Protein AF-A0A531MQ61-F1 (afdb_monomer_lite)

pLDDT: mean 94.18, std 4.3, range [74.0, 97.88]

Structure (mmCIF, N/CA/C/O backbone):
data_AF-A0A531MQ61-F1
#
_entry.id   AF-A0A531MQ61-F1
#
loop_
_atom_site.group_PDB
_atom_site.id
_atom_site.type_symbol
_atom_site.label_atom_id
_atom_site.label_alt_id
_atom_site.label_comp_id
_atom_site.label_asym_id
_atom_site.label_entity_id
_atom_site.label_seq_id
_atom_site.pdbx_PDB_ins_code
_atom_site.Cartn_x
_atom_site.Cartn_y
_atom_site.Cartn_z
_atom_site.occupancy
_atom_site.B_iso_or_equiv
_atom_site.auth_seq_id
_atom_site.auth_comp_id
_atom_site.auth_asym_id
_atom_site.auth_atom_id
_atom_site.pdbx_PDB_model_num
ATOM 1 N N . LYS A 1 1 ? -0.588 10.096 -3.934 1.00 89.38 1 LYS A N 1
ATOM 2 C CA . LYS A 1 1 ? 0.754 10.716 -4.116 1.00 89.38 1 LYS A CA 1
ATOM 3 C C . LYS A 1 1 ? 1.469 9.990 -5.247 1.00 89.38 1 LYS A C 1
ATOM 5 O O . LYS A 1 1 ? 1.222 8.804 -5.401 1.00 89.38 1 LYS A O 1
ATOM 10 N N . ALA A 1 2 ? 2.329 10.649 -6.016 1.00 93.94 2 ALA A N 1
ATOM 11 C CA . ALA A 1 2 ? 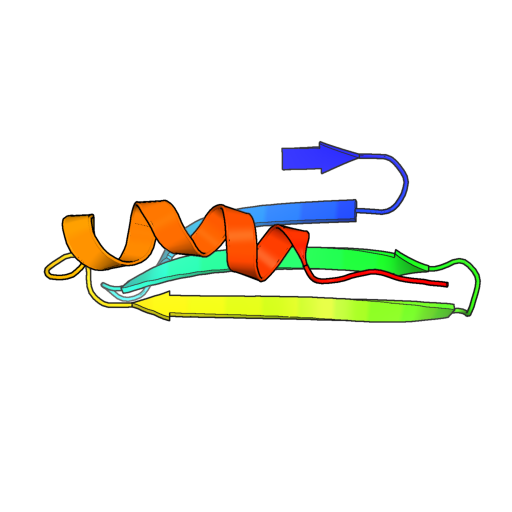3.082 9.991 -7.084 1.00 93.94 2 ALA A CA 1
ATOM 12 C C . ALA A 1 2 ? 4.456 10.643 -7.281 1.00 93.94 2 ALA A C 1
ATOM 14 O O . ALA A 1 2 ? 4.670 11.773 -6.842 1.00 93.94 2 ALA A O 1
ATOM 15 N N . GLY A 1 3 ? 5.358 9.914 -7.935 1.00 92.25 3 GLY A N 1
ATOM 16 C CA . GLY A 1 3 ? 6.661 10.369 -8.406 1.00 92.25 3 GLY A CA 1
ATOM 17 C C . GLY A 1 3 ? 7.008 9.710 -9.743 1.00 92.25 3 GLY A C 1
ATOM 18 O O . GLY A 1 3 ? 6.170 9.038 -10.335 1.00 92.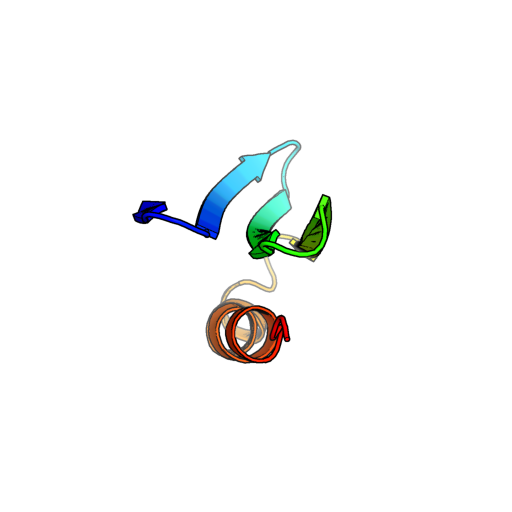25 3 GLY A O 1
ATOM 19 N N . LYS A 1 4 ? 8.248 9.899 -10.211 1.00 91.75 4 LYS A N 1
ATOM 20 C CA . LYS A 1 4 ? 8.699 9.456 -11.544 1.00 91.75 4 LYS A CA 1
ATOM 21 C C . LYS A 1 4 ? 8.388 7.982 -11.841 1.00 91.75 4 LYS A C 1
ATOM 23 O O . LYS A 1 4 ? 7.801 7.687 -12.871 1.00 91.75 4 LYS A O 1
ATOM 28 N N . ASP A 1 5 ? 8.734 7.098 -10.907 1.00 92.31 5 ASP A N 1
ATOM 29 C CA . ASP A 1 5 ? 8.666 5.642 -11.090 1.00 92.31 5 ASP A CA 1
ATOM 30 C C . ASP A 1 5 ? 7.797 4.967 -10.008 1.00 92.31 5 ASP A C 1
ATOM 32 O O . ASP A 1 5 ? 7.937 3.778 -9.719 1.00 92.31 5 ASP A O 1
ATOM 36 N N . TRP A 1 6 ? 6.901 5.722 -9.357 1.00 94.56 6 TRP A N 1
ATOM 37 C CA . TRP A 1 6 ? 6.019 5.173 -8.324 1.00 94.56 6 TRP A CA 1
ATOM 38 C C . TRP A 1 6 ? 4.720 5.960 -8.138 1.00 94.56 6 TRP A C 1
ATOM 40 O O . TRP A 1 6 ? 4.659 7.172 -8.343 1.00 94.56 6 TRP A O 1
ATOM 50 N N . ALA A 1 7 ? 3.685 5.277 -7.653 1.00 96.44 7 ALA A N 1
ATOM 51 C CA . ALA A 1 7 ? 2.423 5.886 -7.249 1.00 96.44 7 ALA A CA 1
ATOM 52 C C . ALA A 1 7 ? 1.885 5.252 -5.963 1.00 96.44 7 ALA A C 1
ATOM 54 O O . ALA A 1 7 ? 2.080 4.067 -5.708 1.00 96.44 7 ALA A O 1
ATOM 55 N N . VAL A 1 8 ? 1.199 6.057 -5.155 1.00 96.50 8 VAL A N 1
ATOM 56 C CA . VAL A 1 8 ? 0.461 5.635 -3.962 1.00 96.50 8 VAL A CA 1
ATOM 57 C C . VAL A 1 8 ? -0.961 6.173 -4.032 1.00 96.50 8 VAL A C 1
ATOM 59 O O . VAL A 1 8 ? -1.158 7.392 -4.132 1.00 96.50 8 VAL A O 1
ATOM 62 N N . LEU A 1 9 ? -1.935 5.281 -3.891 1.00 96.81 9 LEU A N 1
ATOM 63 C CA . LEU A 1 9 ? -3.343 5.601 -3.694 1.00 96.81 9 LEU A CA 1
ATOM 64 C C . LEU A 1 9 ? -3.781 5.071 -2.330 1.00 96.81 9 LEU A C 1
ATOM 66 O O . LEU A 1 9 ? -3.454 3.952 -1.958 1.00 96.81 9 LEU A O 1
ATOM 70 N N . SER A 1 10 ? -4.509 5.873 -1.568 1.00 95.81 10 SER A N 1
ATOM 71 C CA . SER A 1 10 ? -5.022 5.457 -0.267 1.00 95.81 10 SER A CA 1
ATOM 72 C C . SER A 1 10 ? -6.320 6.179 0.031 1.00 95.81 10 SER A C 1
ATOM 74 O O . SER A 1 10 ? -6.503 7.316 -0.407 1.00 95.81 10 SER A O 1
ATOM 76 N N . GLY A 1 11 ? -7.184 5.565 0.825 1.00 96.06 11 GLY A N 1
ATOM 77 C CA . GLY A 1 11 ? -8.441 6.177 1.226 1.00 96.06 11 GLY A CA 1
ATOM 78 C C . GLY A 1 11 ? -9.368 5.178 1.892 1.00 96.06 11 GLY A C 1
ATOM 79 O O . GLY A 1 11 ? -8.922 4.172 2.440 1.00 96.06 11 GLY A O 1
ATOM 80 N N . VAL A 1 12 ? -10.664 5.465 1.824 1.00 96.94 12 VAL A N 1
ATOM 81 C CA . VAL A 1 12 ? -11.721 4.550 2.255 1.00 96.94 12 VAL A CA 1
ATOM 82 C C . VAL A 1 12 ? -12.523 4.141 1.027 1.00 96.94 12 VAL A C 1
ATOM 84 O O . VAL A 1 12 ? -12.946 5.000 0.255 1.00 96.94 12 VAL A O 1
ATOM 87 N N . LYS A 1 13 ? -12.710 2.837 0.834 1.00 96.25 13 LYS A N 1
ATOM 88 C CA . LYS A 1 13 ? -13.498 2.256 -0.254 1.00 96.25 13 LYS A CA 1
ATOM 89 C C . LYS A 1 13 ? -14.255 1.046 0.284 1.00 96.25 13 LYS A C 1
AT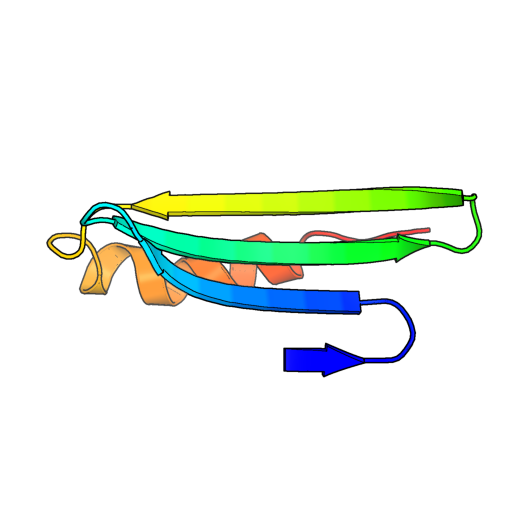OM 91 O O . LYS A 1 13 ? -13.675 0.242 1.008 1.00 96.25 13 LYS A O 1
ATOM 96 N N . ASP A 1 14 ? -15.544 0.948 -0.033 1.00 95.69 14 ASP A N 1
ATOM 97 C CA . ASP A 1 14 ? -16.405 -0.176 0.365 1.00 95.69 14 ASP A CA 1
ATOM 98 C C . ASP A 1 14 ? -16.349 -0.473 1.880 1.00 95.69 14 ASP A C 1
ATOM 100 O O . ASP A 1 14 ? -16.264 -1.617 2.320 1.00 95.69 14 ASP A O 1
ATOM 104 N N . GLY A 1 15 ? -16.322 0.588 2.699 1.00 96.25 15 GLY A N 1
ATOM 105 C CA . GLY A 1 15 ? -16.255 0.488 4.163 1.00 96.25 15 GLY A CA 1
ATOM 106 C C . GLY A 1 15 ? -14.897 0.059 4.735 1.00 96.25 15 GLY A C 1
ATOM 107 O O . GLY A 1 15 ? -14.776 -0.093 5.950 1.00 96.25 15 GLY A O 1
ATOM 108 N N . LYS A 1 16 ? -13.864 -0.106 3.902 1.00 97.56 16 LYS A N 1
ATOM 109 C CA . LYS A 1 16 ? -12.499 -0.459 4.311 1.00 97.56 16 LYS A CA 1
ATOM 110 C C . LYS A 1 16 ? -11.532 0.689 4.069 1.00 97.56 16 LYS A C 1
ATOM 112 O O . LYS A 1 16 ? -11.675 1.441 3.108 1.00 97.56 16 LYS A O 1
ATOM 117 N N . ILE A 1 17 ? -10.515 0.796 4.915 1.00 97.75 17 ILE A N 1
ATOM 118 C CA . ILE A 1 17 ? -9.330 1.594 4.604 1.00 97.75 17 ILE A CA 1
ATOM 119 C C . ILE A 1 17 ? -8.502 0.793 3.603 1.00 97.75 17 ILE A C 1
ATOM 121 O O . ILE A 1 17 ? -8.331 -0.414 3.773 1.00 97.75 17 ILE A O 1
ATOM 125 N N . PHE A 1 18 ? -7.992 1.459 2.573 1.00 97.50 18 PHE A N 1
ATOM 126 C CA . PHE A 1 18 ? -7.089 0.852 1.608 1.00 97.50 18 PHE A CA 1
ATOM 127 C C . PHE A 1 18 ? -5.830 1.697 1.418 1.00 97.50 18 PHE A C 1
ATOM 129 O O . PHE A 1 18 ? -5.857 2.931 1.501 1.00 97.50 18 PHE A O 1
ATOM 136 N N . TYR A 1 19 ? -4.733 1.011 1.119 1.00 97.50 19 TYR A N 1
ATOM 137 C CA . TYR A 1 19 ? -3.469 1.589 0.697 1.00 97.50 19 TYR A CA 1
ATOM 138 C C . TYR A 1 19 ? -2.885 0.735 -0.426 1.00 97.50 19 TYR A C 1
ATOM 140 O O . TYR A 1 19 ? -2.685 -0.468 -0.274 1.00 97.50 19 TYR A O 1
ATOM 148 N N . GLU A 1 20 ? -2.578 1.367 -1.546 1.00 96.62 20 GLU A N 1
ATOM 149 C CA . GLU A 1 20 ? -1.971 0.747 -2.709 1.00 96.62 20 GLU A CA 1
ATOM 150 C C . GLU A 1 20 ? -0.709 1.518 -3.086 1.00 96.62 20 GLU A C 1
ATOM 152 O O . GLU A 1 20 ? -0.752 2.733 -3.284 1.00 96.62 20 GLU A O 1
ATOM 157 N N . ARG A 1 21 ? 0.416 0.812 -3.221 1.00 96.56 21 ARG A N 1
ATOM 158 C CA . ARG A 1 21 ? 1.658 1.363 -3.771 1.00 96.56 21 ARG A CA 1
ATOM 159 C C . ARG A 1 21 ? 2.068 0.567 -4.994 1.00 96.56 21 ARG A C 1
ATOM 161 O O . ARG A 1 21 ? 2.153 -0.655 -4.925 1.00 96.56 21 ARG A O 1
ATOM 168 N N . ARG A 1 22 ? 2.390 1.277 -6.073 1.00 96.12 22 ARG A N 1
ATOM 169 C CA . ARG A 1 22 ? 2.928 0.725 -7.317 1.00 96.12 22 ARG A CA 1
ATOM 170 C C . ARG A 1 22 ? 4.313 1.291 -7.598 1.00 96.12 22 ARG A C 1
ATOM 172 O O . ARG A 1 22 ? 4.534 2.487 -7.405 1.00 96.12 22 ARG A O 1
ATOM 179 N N . LEU A 1 23 ? 5.218 0.436 -8.062 1.00 95.88 23 LEU A N 1
ATOM 180 C CA . LEU A 1 23 ? 6.526 0.785 -8.609 1.00 95.88 23 LEU A CA 1
ATOM 181 C C . LEU A 1 23 ? 6.556 0.422 -10.093 1.00 95.88 23 LEU A C 1
ATOM 183 O O . LEU A 1 23 ? 6.171 -0.688 -10.465 1.00 95.88 23 LEU A O 1
ATOM 187 N N . PHE A 1 24 ? 7.038 1.348 -10.914 1.00 93.06 24 PHE A N 1
ATOM 188 C CA . PHE A 1 24 ? 7.164 1.203 -12.359 1.00 93.06 24 PHE A CA 1
ATOM 189 C C . PHE A 1 24 ? 8.648 1.006 -12.691 1.00 93.06 24 PHE A C 1
ATOM 191 O O . PHE A 1 24 ? 9.399 1.970 -12.817 1.00 93.06 24 PHE A O 1
ATOM 198 N N . GLY A 1 25 ? 9.097 -0.252 -12.732 1.00 85.38 25 GLY A N 1
ATOM 199 C CA . GLY A 1 25 ? 10.493 -0.583 -13.021 1.00 85.38 25 GLY A CA 1
ATOM 200 C C . GLY A 1 25 ? 10.842 -0.412 -14.502 1.00 85.38 25 GLY A C 1
ATOM 201 O O . GLY A 1 25 ? 9.980 -0.495 -15.377 1.00 85.38 25 GLY A O 1
ATOM 202 N N . ARG A 1 26 ? 12.132 -0.208 -14.802 1.00 86.19 26 ARG A N 1
ATOM 203 C CA . ARG A 1 26 ? 12.644 -0.162 -16.190 1.00 86.19 26 ARG A CA 1
ATOM 204 C C . ARG A 1 26 ? 12.713 -1.536 -16.854 1.00 86.19 26 ARG A C 1
ATOM 206 O O . ARG A 1 26 ? 12.904 -1.621 -18.060 1.00 86.19 26 ARG A O 1
ATOM 213 N N . ASP A 1 27 ? 12.542 -2.591 -16.067 1.00 91.44 27 ASP A N 1
ATOM 214 C CA . ASP A 1 27 ? 12.448 -3.983 -16.501 1.00 91.44 27 ASP A CA 1
ATOM 215 C C . ASP A 1 27 ? 11.075 -4.333 -17.100 1.00 91.44 27 ASP A C 1
ATOM 217 O O . ASP A 1 27 ? 10.810 -5.492 -17.405 1.00 91.44 27 ASP A O 1
ATOM 221 N N . GLY A 1 28 ? 10.188 -3.345 -17.256 1.00 88.88 28 GLY A N 1
ATOM 222 C CA . GLY A 1 28 ? 8.845 -3.542 -17.798 1.00 88.88 28 GLY A CA 1
ATOM 223 C C . GLY A 1 28 ? 7.873 -4.190 -16.811 1.00 88.88 28 GLY A C 1
ATOM 224 O O . GLY A 1 28 ? 6.754 -4.523 -17.196 1.00 88.88 28 GLY A O 1
ATOM 225 N N . VAL A 1 29 ? 8.261 -4.357 -15.540 1.00 93.00 29 VAL A N 1
ATOM 226 C CA . VAL A 1 29 ? 7.431 -4.994 -14.512 1.00 93.00 29 VAL A CA 1
ATOM 227 C C . VAL A 1 29 ? 6.853 -3.949 -13.560 1.00 93.00 29 VAL A C 1
ATOM 229 O O . VAL A 1 29 ? 7.576 -3.185 -12.912 1.00 93.00 29 VAL A O 1
ATOM 232 N N . ILE A 1 30 ? 5.527 -3.970 -13.408 1.00 94.12 30 ILE A N 1
ATOM 233 C CA . ILE A 1 30 ? 4.823 -3.188 -12.388 1.00 94.12 30 ILE A CA 1
ATOM 234 C C . ILE A 1 30 ? 4.726 -4.022 -11.113 1.00 94.12 30 ILE A C 1
ATOM 236 O O . ILE A 1 30 ? 4.074 -5.064 -11.083 1.00 94.12 30 ILE A O 1
ATOM 240 N N . ARG A 1 31 ? 5.349 -3.542 -10.037 1.00 94.88 31 ARG A N 1
ATOM 241 C CA . ARG A 1 31 ? 5.300 -4.189 -8.719 1.00 94.88 31 ARG A CA 1
ATOM 242 C C . ARG A 1 31 ? 4.319 -3.447 -7.842 1.00 94.88 31 ARG A C 1
ATOM 244 O O . ARG A 1 31 ? 4.420 -2.228 -7.720 1.00 94.88 31 ARG A O 1
ATOM 251 N N . SER A 1 32 ? 3.397 -4.170 -7.222 1.00 95.62 32 SER A N 1
ATOM 252 C CA . SER A 1 32 ? 2.340 -3.557 -6.424 1.00 95.62 32 SER A CA 1
ATOM 253 C C . SER A 1 32 ? 2.192 -4.243 -5.077 1.00 95.62 32 SER A C 1
ATOM 255 O O . SER A 1 32 ? 2.346 -5.456 -4.971 1.00 95.62 32 SER A O 1
ATOM 257 N N . VAL A 1 33 ? 1.857 -3.456 -4.062 1.00 96.12 33 VAL A N 1
ATOM 258 C CA . VAL A 1 33 ? 1.379 -3.944 -2.770 1.00 96.12 33 VAL A CA 1
ATOM 259 C C . VAL A 1 33 ? 0.051 -3.269 -2.472 1.00 96.12 33 VAL A C 1
ATOM 261 O O . VAL A 1 33 ? -0.082 -2.050 -2.606 1.00 96.12 33 VAL A O 1
ATOM 264 N N . TRP A 1 34 ? -0.923 -4.087 -2.095 1.00 96.06 34 TRP A N 1
ATOM 265 C CA . TRP A 1 34 ? -2.263 -3.671 -1.718 1.00 96.06 34 TRP A CA 1
ATOM 266 C C . TRP A 1 34 ? -2.517 -4.120 -0.287 1.00 96.06 34 TRP A C 1
ATOM 268 O O . TRP A 1 34 ? -2.273 -5.276 0.053 1.00 96.06 34 TRP A O 1
ATOM 278 N N . ILE A 1 35 ? -3.014 -3.210 0.542 1.00 97.12 35 ILE A N 1
ATOM 279 C CA . ILE A 1 35 ? -3.397 -3.487 1.922 1.00 97.12 35 ILE A CA 1
ATOM 280 C C . ILE A 1 35 ? -4.804 -2.934 2.136 1.00 97.12 35 ILE A C 1
ATOM 282 O O . ILE A 1 35 ? -5.036 -1.748 1.897 1.00 97.12 35 ILE A O 1
ATOM 286 N N . ASP A 1 36 ? -5.728 -3.773 2.598 1.00 97.31 36 ASP A N 1
ATOM 287 C CA . ASP A 1 36 ? -7.061 -3.375 3.045 1.00 97.31 36 ASP A CA 1
ATOM 288 C C . ASP A 1 36 ? -7.325 -3.829 4.488 1.00 97.31 36 ASP A C 1
ATOM 290 O O . ASP A 1 36 ? -6.900 -4.898 4.920 1.00 97.31 36 ASP A O 1
ATOM 294 N N . TYR A 1 37 ? -8.007 -2.993 5.271 1.00 97.56 37 TYR A N 1
ATOM 295 C CA . TYR A 1 37 ? -8.396 -3.324 6.645 1.00 97.56 37 TYR A CA 1
ATOM 296 C C . TYR A 1 37 ? -9.611 -2.506 7.099 1.00 97.56 37 TYR A C 1
ATOM 298 O O . TYR A 1 37 ? -9.861 -1.41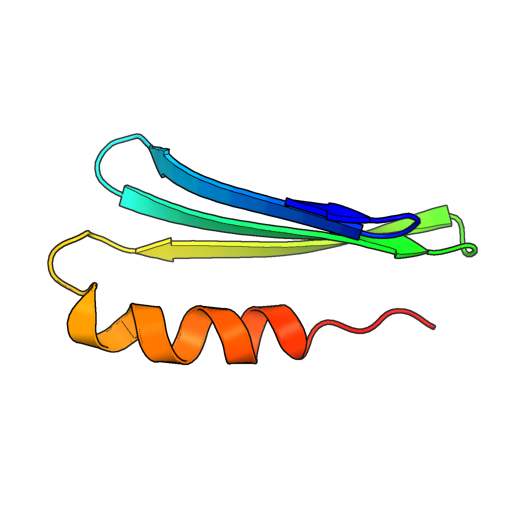0 6.587 1.00 97.56 37 TYR A O 1
ATOM 306 N N . PRO A 1 38 ? -10.403 -3.013 8.062 1.00 97.88 38 PRO A N 1
ATOM 307 C CA . PRO A 1 38 ? -11.546 -2.274 8.582 1.00 97.88 38 PRO A CA 1
ATOM 308 C C . PRO A 1 38 ? -11.099 -1.036 9.387 1.00 97.88 38 PRO A C 1
ATOM 310 O O . PRO A 1 38 ? -10.107 -1.110 10.121 1.00 97.88 38 PRO A O 1
ATOM 313 N N . PRO A 1 39 ? -11.862 0.077 9.352 1.00 97.00 39 PRO A N 1
ATOM 314 C CA . PRO A 1 39 ? -11.565 1.287 10.124 1.00 97.00 39 PRO A CA 1
ATOM 315 C C . PRO A 1 39 ? -11.419 1.057 11.634 1.00 97.00 39 PRO A C 1
ATOM 317 O O . PRO A 1 39 ? -10.642 1.748 12.286 1.00 97.00 39 PRO A O 1
ATOM 320 N N . ALA A 1 40 ? -12.105 0.051 12.188 1.00 97.62 40 ALA A N 1
ATOM 321 C CA . ALA A 1 40 ? -11.997 -0.327 13.599 1.00 97.62 40 ALA A CA 1
ATOM 322 C C . ALA A 1 40 ? -10.571 -0.737 14.021 1.00 97.62 40 ALA A C 1
ATOM 324 O O . ALA A 1 40 ? -10.233 -0.669 15.198 1.00 97.62 40 ALA A O 1
ATOM 325 N N . LEU A 1 41 ? -9.720 -1.141 13.071 1.00 97.69 41 LEU A N 1
ATOM 326 C CA . LEU A 1 41 ? -8.341 -1.567 13.323 1.00 97.69 41 LEU A CA 1
ATOM 327 C C . LEU A 1 41 ? -7.308 -0.509 12.908 1.00 97.69 41 LEU A C 1
ATOM 329 O O . LEU A 1 41 ? -6.112 -0.795 12.854 1.00 97.69 41 LEU A O 1
ATOM 333 N N . ARG A 1 42 ? -7.752 0.726 12.646 1.00 95.38 42 ARG A N 1
ATOM 334 C CA . ARG A 1 42 ? -6.906 1.826 12.173 1.00 95.38 42 ARG A CA 1
ATOM 335 C C . ARG A 1 42 ? -5.706 2.097 13.076 1.00 95.38 42 ARG A C 1
ATOM 337 O O . ARG A 1 42 ? -4.585 2.158 12.586 1.00 95.38 42 ARG A O 1
ATOM 344 N N . SER A 1 43 ? -5.915 2.190 14.389 1.00 96.94 43 SER A N 1
ATOM 345 C CA . SER A 1 43 ? -4.832 2.438 15.355 1.00 96.94 43 SER A CA 1
ATOM 346 C C . SER A 1 43 ? -3.760 1.343 15.351 1.00 96.94 43 SER A C 1
ATOM 348 O O . SER A 1 43 ? -2.593 1.628 15.603 1.00 96.94 43 SER A O 1
ATOM 350 N N . LYS A 1 44 ? -4.147 0.101 15.035 1.00 97.25 44 LYS A N 1
ATOM 351 C CA . LYS A 1 44 ? -3.243 -1.049 14.957 1.00 97.25 44 LYS A CA 1
ATOM 352 C C . LYS A 1 44 ? -2.465 -1.083 13.642 1.00 97.25 44 LYS A C 1
ATOM 354 O O . LYS A 1 44 ? -1.283 -1.416 13.656 1.00 97.25 44 LYS A O 1
ATOM 359 N N . TYR A 1 45 ? -3.116 -0.782 12.517 1.00 97.25 45 TYR A N 1
ATOM 360 C CA . TYR A 1 45 ? -2.534 -1.011 11.191 1.00 97.25 45 TYR A CA 1
ATOM 361 C C . TYR A 1 45 ? -1.942 0.229 10.518 1.00 97.25 45 TYR A C 1
ATOM 363 O O . TYR A 1 45 ? -0.929 0.071 9.838 1.00 97.25 45 TYR A O 1
ATOM 371 N N . ASP A 1 46 ? -2.467 1.443 10.738 1.00 94.94 46 ASP A N 1
ATOM 372 C CA . ASP A 1 46 ? -1.908 2.677 10.148 1.00 94.94 46 ASP A CA 1
ATOM 373 C C . ASP A 1 46 ? -0.381 2.804 10.363 1.00 94.94 46 ASP A C 1
ATOM 375 O O . ASP A 1 46 ? 0.320 3.110 9.393 1.00 94.94 46 ASP A O 1
ATOM 379 N N . PRO A 1 47 ? 0.182 2.506 11.559 1.00 96.06 47 PRO A N 1
ATOM 380 C CA . PRO A 1 47 ? 1.630 2.590 11.778 1.00 96.06 47 PRO A CA 1
ATOM 381 C C . PRO A 1 47 ? 2.457 1.587 10.955 1.00 96.06 47 PRO A C 1
ATOM 383 O O . PRO A 1 47 ? 3.633 1.829 10.691 1.00 96.06 47 PRO A O 1
ATOM 386 N N . LEU A 1 48 ? 1.864 0.461 10.543 1.00 96.88 48 LEU A N 1
ATOM 387 C CA . LEU A 1 48 ? 2.552 -0.627 9.838 1.00 96.88 48 LEU A CA 1
ATOM 388 C C . LEU A 1 48 ? 2.497 -0.464 8.317 1.00 96.88 48 LEU A C 1
ATOM 390 O O . LEU A 1 48 ? 3.431 -0.859 7.619 1.00 96.88 48 LEU A O 1
ATOM 394 N N . VAL A 1 49 ? 1.422 0.13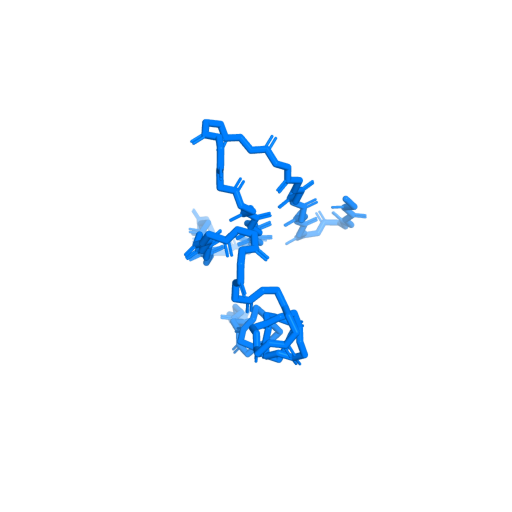6 7.798 1.00 96.00 49 VAL A N 1
ATOM 395 C CA . VAL A 1 49 ? 1.158 0.273 6.355 1.00 96.00 49 VAL A CA 1
ATOM 396 C C . VAL A 1 49 ? 2.326 0.929 5.625 1.00 96.00 49 VAL A C 1
ATOM 398 O O . VAL A 1 49 ? 2.764 0.431 4.590 1.00 96.00 49 VAL A O 1
ATOM 401 N N . GLY A 1 50 ? 2.872 2.017 6.179 1.00 90.06 50 GLY A N 1
ATOM 402 C CA . GLY A 1 50 ? 4.002 2.723 5.575 1.00 90.06 50 GLY A CA 1
ATOM 403 C C . GLY A 1 50 ? 5.265 1.863 5.486 1.00 90.06 50 GLY A C 1
ATOM 404 O O . GLY A 1 50 ? 5.931 1.866 4.451 1.00 90.06 50 GLY A O 1
ATOM 405 N N . ALA A 1 51 ? 5.566 1.096 6.537 1.00 93.81 51 ALA A N 1
ATOM 406 C CA . ALA A 1 51 ? 6.732 0.217 6.586 1.00 93.81 51 ALA A CA 1
ATOM 407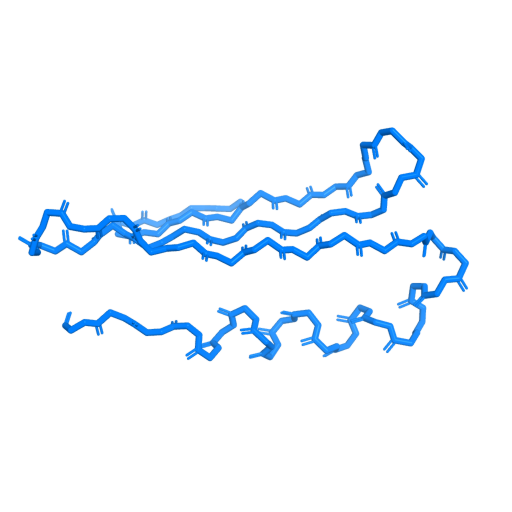 C C . ALA A 1 51 ? 6.591 -0.977 5.627 1.00 93.81 51 ALA A C 1
ATOM 409 O O . ALA A 1 51 ? 7.523 -1.276 4.883 1.00 93.81 51 ALA A O 1
ATOM 410 N N . ILE A 1 52 ? 5.413 -1.610 5.588 1.00 95.19 52 ILE A N 1
ATOM 411 C CA . ILE A 1 52 ? 5.116 -2.717 4.667 1.00 95.19 52 ILE A CA 1
ATOM 412 C C . ILE A 1 52 ? 5.169 -2.226 3.221 1.00 95.19 52 ILE A C 1
ATOM 414 O O . ILE A 1 52 ? 5.820 -2.837 2.382 1.00 95.19 52 ILE A O 1
ATOM 418 N N . ALA A 1 53 ? 4.533 -1.097 2.910 1.00 93.56 53 ALA A N 1
ATOM 419 C CA . ALA A 1 53 ? 4.557 -0.580 1.551 1.00 93.56 53 ALA A CA 1
ATOM 420 C C . ALA A 1 53 ? 5.956 -0.108 1.128 1.00 93.56 53 ALA A C 1
ATOM 422 O O . ALA A 1 53 ? 6.341 -0.259 -0.029 1.00 93.56 53 ALA A O 1
ATOM 423 N N . GLY A 1 54 ? 6.723 0.467 2.056 1.00 90.69 54 GLY A N 1
ATOM 424 C CA . GLY A 1 54 ? 8.091 0.920 1.819 1.00 90.69 54 GLY A CA 1
ATOM 425 C C . GLY A 1 54 ? 9.113 -0.207 1.654 1.00 90.69 54 GLY A C 1
ATOM 426 O O . GLY A 1 54 ? 10.178 0.037 1.090 1.00 90.69 54 GLY A O 1
ATOM 427 N N . SER A 1 55 ? 8.811 -1.428 2.110 1.00 93.44 55 SER A N 1
ATOM 428 C CA . SER A 1 55 ? 9.701 -2.583 1.942 1.00 93.44 55 SER A CA 1
ATOM 429 C C . SER A 1 55 ? 9.675 -3.158 0.522 1.00 93.44 55 SER A C 1
ATOM 431 O O . SER A 1 55 ? 10.617 -3.847 0.130 1.00 93.44 55 SER A O 1
ATOM 433 N N . LEU A 1 56 ? 8.648 -2.832 -0.275 1.00 92.31 56 LEU A N 1
ATOM 434 C CA . LEU A 1 56 ? 8.593 -3.172 -1.692 1.00 92.31 56 LEU A CA 1
ATOM 435 C C . LEU A 1 56 ? 9.694 -2.415 -2.450 1.00 92.31 56 LEU A C 1
ATOM 437 O O . LEU A 1 56 ? 9.689 -1.183 -2.503 1.00 92.31 56 LEU A O 1
ATOM 441 N N . LYS A 1 57 ? 10.615 -3.158 -3.069 1.00 87.94 57 LYS A N 1
ATOM 442 C CA . LYS A 1 57 ? 11.708 -2.624 -3.893 1.00 87.94 57 LYS A CA 1
ATOM 443 C C . LYS A 1 57 ? 11.659 -3.205 -5.306 1.00 87.94 57 LYS A C 1
ATOM 445 O O . LYS A 1 57 ? 11.224 -4.339 -5.502 1.00 87.94 57 LYS A O 1
ATOM 450 N N . GLY A 1 58 ? 12.090 -2.406 -6.277 1.00 81.56 58 GLY A N 1
ATOM 451 C CA . GLY A 1 58 ? 12.411 -2.860 -7.630 1.00 81.56 58 GLY A CA 1
ATOM 452 C C . GLY A 1 58 ? 13.929 -3.010 -7.806 1.00 81.56 58 GLY A C 1
ATOM 453 O O . GLY A 1 58 ? 14.667 -2.495 -6.960 1.00 81.56 58 GLY A O 1
ATOM 454 N N . PRO A 1 59 ? 14.374 -3.732 -8.847 1.00 74.00 59 PRO A N 1
ATOM 455 C CA . PRO A 1 59 ? 15.770 -3.742 -9.280 1.00 74.00 59 PRO A CA 1
ATOM 456 C C . PRO A 1 59 ? 16.232 -2.369 -9.791 1.00 74.00 59 PRO A C 1
ATOM 458 O O . PRO A 1 59 ? 15.368 -1.552 -10.198 1.00 74.00 59 PRO A O 1
#

Sequence (59 aa):
KAGKDWAVLSGVKDGKIFYERRLFGRDGVIRSVWIDYPPALRSKYDPLVGAIAGSLKGP

Foldseek 3Di:
DDDDFKDWDWDDDPQWTKIKIWGHDPVRDIDMDIDIDHPVCCVPPVVPRCVVNVVDDDD

Radius of gyration: 12.42 Å; chains: 1; bounding box: 32×16×33 Å

Secondary structure (DSSP, 8-state):
-EETTEEEEEEEETTEEEEEEEEE-TTS-EEEEEEEE-GGGHHHHHHHHHHHHHH----